Protein AF-A0A6I3UV68-F1 (afdb_monomer_lite)

Organism: Streptococcus pneumoniae (NCBI:txid1313)

InterPro domains:
  IPR011505 Peptidase M26, C-terminal domain [PF07580] (11-107)

pLDDT: mean 82.12, std 12.84, range [36.75, 94.75]

Structure (mmCIF, N/CA/C/O backbone):
data_AF-A0A6I3UV68-F1
#
_entry.id   AF-A0A6I3UV68-F1
#
loop_
_atom_site.group_PDB
_atom_site.id
_atom_site.type_symbol
_atom_site.label_atom_id
_atom_site.label_alt_id
_atom_site.label_comp_id
_atom_site.label_asym_id
_atom_site.label_entity_id
_atom_site.label_seq_id
_atom_site.pdbx_PDB_ins_code
_atom_site.Cartn_x
_atom_site.Cartn_y
_atom_site.Cartn_z
_atom_site.occupancy
_atom_site.B_iso_or_equiv
_atom_site.auth_seq_id
_atom_site.auth_comp_id
_atom_site.auth_asym_id
_atom_site.auth_atom_id
_atom_site.pdbx_PDB_model_num
ATOM 1 N N . LYS A 1 1 ? 15.404 27.185 -5.243 1.00 36.75 1 LYS A N 1
ATOM 2 C CA . LYS A 1 1 ? 13.961 26.874 -5.391 1.00 36.75 1 LYS A CA 1
ATOM 3 C C . LYS A 1 1 ? 13.882 25.463 -5.943 1.00 36.75 1 LYS A C 1
ATOM 5 O O . LYS A 1 1 ? 14.378 25.264 -7.040 1.00 36.75 1 LYS A O 1
ATOM 10 N N . ILE A 1 2 ? 13.387 24.499 -5.168 1.00 41.28 2 ILE A N 1
ATOM 11 C CA . ILE A 1 2 ? 13.161 23.142 -5.677 1.00 41.28 2 ILE A CA 1
ATOM 12 C C . ILE A 1 2 ? 12.002 23.260 -6.668 1.00 41.28 2 ILE A C 1
ATOM 14 O O . ILE A 1 2 ? 10.923 23.726 -6.302 1.00 41.28 2 ILE A O 1
ATOM 18 N N . GLN A 1 3 ? 12.285 22.987 -7.937 1.00 40.69 3 GLN A N 1
ATOM 19 C CA . GLN A 1 3 ? 11.298 22.971 -9.004 1.00 40.69 3 GLN A CA 1
ATOM 20 C C . GLN A 1 3 ? 10.530 21.658 -8.846 1.00 40.69 3 GLN A C 1
ATOM 22 O O . GLN A 1 3 ? 11.081 20.588 -9.082 1.00 40.69 3 GLN A O 1
ATOM 27 N N . TYR A 1 4 ? 9.305 21.736 -8.327 1.00 53.19 4 TYR A N 1
ATOM 28 C CA . TYR A 1 4 ? 8.392 20.598 -8.331 1.00 53.19 4 TYR A CA 1
ATOM 29 C C . TYR A 1 4 ? 8.133 20.248 -9.798 1.00 53.19 4 TYR A C 1
ATOM 31 O O . TYR A 1 4 ? 7.815 21.149 -10.572 1.00 53.19 4 TYR A O 1
ATOM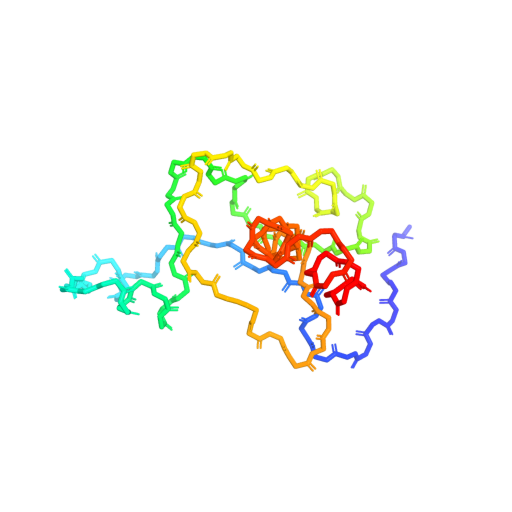 39 N N . ASN A 1 5 ? 8.327 18.987 -10.196 1.00 50.09 5 ASN A N 1
ATOM 40 C CA . ASN A 1 5 ? 7.897 18.552 -11.523 1.00 50.09 5 ASN A CA 1
ATOM 41 C C . ASN A 1 5 ? 6.405 18.887 -11.662 1.00 50.09 5 ASN A C 1
ATOM 43 O O . ASN A 1 5 ? 5.636 18.632 -10.733 1.00 50.09 5 ASN A O 1
ATOM 47 N N . ASP A 1 6 ? 6.017 19.465 -12.800 1.00 51.75 6 ASP A N 1
ATOM 48 C CA . ASP A 1 6 ? 4.634 19.806 -13.158 1.00 51.75 6 ASP A CA 1
ATOM 49 C C . ASP A 1 6 ? 3.816 18.525 -13.416 1.00 51.75 6 ASP A C 1
ATOM 51 O O . ASP A 1 6 ? 3.316 18.266 -14.511 1.00 51.75 6 ASP A O 1
ATOM 55 N N . LEU A 1 7 ? 3.717 17.668 -12.400 1.00 53.81 7 LEU A N 1
ATOM 56 C CA . LEU A 1 7 ? 2.916 16.457 -12.402 1.00 53.81 7 LEU A CA 1
ATOM 57 C C . LEU A 1 7 ? 1.445 16.877 -12.308 1.00 53.81 7 LEU A C 1
ATOM 59 O O . LEU A 1 7 ? 0.871 17.025 -11.233 1.00 53.81 7 LEU A O 1
ATOM 63 N N . LEU A 1 8 ? 0.860 17.125 -13.479 1.00 51.97 8 LEU A N 1
ATOM 64 C CA . LEU A 1 8 ? -0.526 17.559 -13.688 1.00 51.97 8 LEU A CA 1
ATOM 65 C C . LEU A 1 8 ? -1.557 16.425 -13.506 1.00 51.97 8 LEU A C 1
ATOM 67 O O . LEU A 1 8 ? -2.759 16.663 -13.617 1.00 51.97 8 LEU A O 1
ATOM 71 N N . GLY A 1 9 ? -1.107 15.190 -13.261 1.00 56.94 9 GLY A N 1
ATOM 72 C CA . GLY A 1 9 ? -1.972 14.024 -13.068 1.00 56.94 9 GLY A CA 1
ATOM 73 C C . GLY A 1 9 ? -2.513 13.916 -11.633 1.00 56.94 9 GLY A C 1
ATOM 74 O O . GLY A 1 9 ? -1.821 14.294 -10.686 1.00 56.94 9 GLY A O 1
ATOM 75 N N . PRO A 1 10 ? -3.732 13.383 -11.430 1.00 55.59 10 PRO A N 1
ATOM 76 C CA . PRO A 1 10 ? -4.294 13.210 -10.094 1.00 55.59 10 PRO A CA 1
ATOM 77 C C . PRO A 1 10 ? -3.416 12.295 -9.217 1.00 55.59 10 PRO A C 1
ATOM 79 O O . PRO A 1 10 ? -3.080 11.180 -9.607 1.00 55.59 10 PRO A O 1
ATOM 82 N N . ASN A 1 11 ? -3.083 12.785 -8.016 1.00 61.50 11 ASN A N 1
ATOM 83 C CA . ASN A 1 11 ? -2.568 12.047 -6.851 1.00 61.50 11 ASN A CA 1
ATOM 84 C C . ASN A 1 11 ? -1.396 11.075 -7.099 1.00 61.50 11 ASN A C 1
ATOM 86 O O . ASN A 1 11 ? -1.515 9.885 -6.833 1.00 61.50 11 ASN A O 1
ATOM 90 N N . GLN A 1 12 ? -0.233 11.571 -7.524 1.00 75.62 12 GLN A N 1
ATOM 91 C CA . GLN A 1 12 ? 0.985 10.751 -7.673 1.00 75.62 12 GLN A CA 1
ATOM 92 C C . GLN A 1 12 ? 1.813 10.594 -6.380 1.00 75.62 12 GLN A C 1
ATOM 94 O O . GLN A 1 12 ? 3.032 10.467 -6.421 1.00 75.62 12 GLN A O 1
ATOM 99 N N . TRP A 1 13 ? 1.182 10.669 -5.207 1.00 83.25 13 TRP A N 1
ATOM 100 C CA . TRP A 1 13 ? 1.882 10.685 -3.919 1.00 83.25 13 TRP A CA 1
ATOM 101 C C . TRP A 1 13 ? 1.041 10.080 -2.799 1.00 83.25 13 TRP A C 1
ATOM 103 O O . TRP A 1 13 ? -0.183 10.213 -2.802 1.00 83.25 13 TRP A O 1
ATOM 113 N N . ASP A 1 14 ? 1.698 9.466 -1.809 1.00 86.62 14 ASP A N 1
ATOM 114 C CA . ASP A 1 14 ? 1.012 8.926 -0.632 1.00 86.62 14 ASP A CA 1
ATOM 115 C C . ASP A 1 14 ? 0.961 9.965 0.486 1.00 86.62 14 ASP A C 1
ATOM 117 O O . ASP A 1 14 ? 1.937 10.674 0.746 1.00 86.62 14 ASP A O 1
ATOM 121 N N . SER A 1 15 ? -0.173 10.031 1.182 1.00 88.31 15 SER A N 1
ATOM 122 C CA . SER A 1 15 ? -0.349 10.863 2.371 1.00 88.31 15 SER A CA 1
ATOM 123 C C . SER A 1 15 ? -0.551 9.982 3.592 1.00 88.31 15 SER A C 1
ATOM 125 O O . SER A 1 15 ? -1.636 9.436 3.780 1.00 88.31 15 SER A O 1
ATOM 127 N N . ILE A 1 16 ? 0.452 9.898 4.461 1.00 89.44 16 ILE A N 1
ATOM 128 C CA . ILE A 1 16 ? 0.315 9.207 5.745 1.00 89.44 16 ILE A CA 1
ATOM 129 C C . ILE A 1 16 ? 0.057 10.242 6.829 1.00 89.44 16 ILE A C 1
ATOM 131 O O . ILE A 1 16 ? 0.730 11.272 6.917 1.00 89.44 16 ILE A O 1
ATOM 135 N N . ARG A 1 17 ? -0.952 9.973 7.646 1.00 92.06 17 ARG A N 1
ATOM 136 C CA . ARG A 1 17 ? -1.397 10.838 8.733 1.00 92.06 17 ARG A CA 1
ATOM 137 C C . ARG A 1 17 ? -1.909 9.989 9.883 1.00 92.06 17 ARG A C 1
ATOM 139 O O . ARG A 1 17 ? -2.279 8.833 9.690 1.00 92.06 17 ARG A O 1
ATOM 146 N N . ASP A 1 18 ? -2.011 10.608 11.050 1.00 91.88 18 ASP A N 1
ATOM 147 C CA . ASP A 1 18 ? -2.753 10.014 12.150 1.00 91.88 18 ASP A CA 1
ATOM 148 C C . ASP A 1 18 ? -4.239 9.864 11.790 1.00 91.88 18 ASP A C 1
ATOM 150 O O . ASP A 1 18 ? -4.790 10.575 10.933 1.00 91.88 18 ASP A O 1
ATOM 154 N N . LEU A 1 19 ? -4.883 8.924 12.478 1.00 90.88 19 LEU A N 1
ATOM 155 C CA . LEU A 1 19 ? -6.325 8.741 12.419 1.00 90.88 19 LEU A CA 1
ATOM 156 C C . LEU A 1 19 ? -7.034 10.007 12.910 1.00 90.88 19 LEU A C 1
ATOM 158 O O . LEU A 1 19 ? -6.605 10.634 13.886 1.00 90.88 19 LEU A O 1
ATOM 162 N N . LYS A 1 20 ? -8.135 10.357 12.251 1.00 91.31 20 LYS A N 1
ATOM 163 C CA . LYS A 1 20 ? -9.079 11.368 12.736 1.00 91.31 20 LYS A CA 1
ATOM 164 C C . LYS A 1 20 ? -9.860 10.821 13.926 1.00 91.31 20 LYS A C 1
ATOM 166 O O . LYS A 1 20 ? -9.868 9.616 14.173 1.00 91.31 20 LYS A O 1
ATOM 171 N N . ASP A 1 21 ? -10.522 11.696 14.667 1.00 91.75 21 ASP A N 1
ATOM 17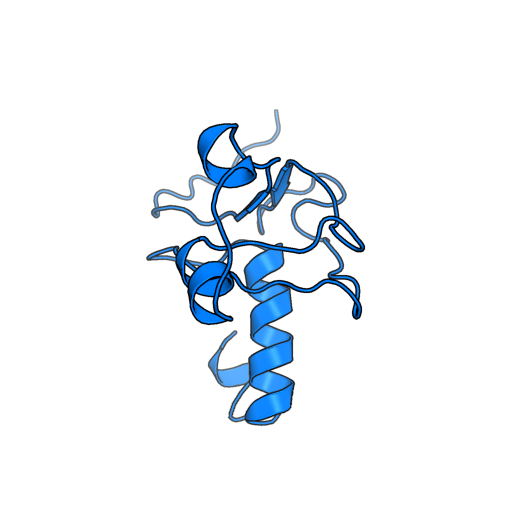2 C CA . ASP A 1 21 ? -11.225 11.290 15.884 1.00 91.75 21 ASP A CA 1
ATOM 173 C C . ASP A 1 21 ? -12.390 10.334 15.594 1.00 91.75 21 ASP A C 1
ATOM 175 O O . ASP A 1 21 ? -12.623 9.415 16.376 1.00 91.75 21 ASP A O 1
ATOM 179 N N . GLU A 1 22 ? -13.031 10.455 14.428 1.00 89.88 22 GLU A N 1
ATOM 180 C CA . GLU A 1 22 ? -14.075 9.528 13.980 1.00 89.88 22 GLU A CA 1
ATOM 181 C C . GLU A 1 22 ? -13.503 8.143 13.631 1.00 89.88 22 GLU A C 1
ATOM 183 O O . GLU A 1 22 ? -14.097 7.118 13.955 1.00 89.88 22 GLU A O 1
ATOM 188 N N . GLU A 1 23 ? -12.319 8.104 13.011 1.00 89.50 23 GLU A N 1
ATOM 189 C CA . GLU A 1 23 ? -11.627 6.863 12.631 1.00 89.50 23 GLU A CA 1
ATOM 190 C C . GLU A 1 23 ? -11.087 6.118 13.867 1.00 89.50 23 GLU A C 1
ATOM 192 O O . GLU A 1 23 ? -11.030 4.892 13.877 1.00 89.50 23 GLU A O 1
ATOM 197 N N . LYS A 1 24 ? -10.720 6.840 14.938 1.00 88.56 24 LYS A N 1
ATOM 198 C CA . LYS A 1 24 ? -10.214 6.249 16.194 1.00 88.56 24 LYS A CA 1
ATOM 199 C C . LYS A 1 24 ? -11.272 5.478 16.977 1.00 88.56 24 LYS A C 1
ATOM 201 O O . LYS A 1 24 ? -10.921 4.554 17.706 1.00 88.56 24 LYS A O 1
ATOM 206 N N . VAL A 1 25 ? -12.534 5.891 16.883 1.00 90.56 25 VAL A N 1
ATOM 207 C CA . VAL A 1 25 ? -13.654 5.261 17.604 1.00 90.56 25 VAL A CA 1
ATOM 208 C C . VAL A 1 25 ? -14.372 4.204 16.763 1.00 90.56 25 VAL A C 1
ATOM 210 O O . VAL A 1 25 ? -15.310 3.567 17.242 1.00 90.56 25 VAL A O 1
ATOM 213 N N . MET A 1 26 ? -13.936 4.000 15.516 1.00 89.56 26 MET A N 1
ATOM 214 C CA . MET A 1 26 ? -14.480 2.977 14.635 1.00 89.56 26 MET A CA 1
ATOM 215 C C . MET A 1 26 ? -14.226 1.582 15.215 1.00 89.56 26 MET A C 1
ATOM 217 O O . MET A 1 26 ? -13.105 1.227 15.581 1.00 89.56 26 MET A O 1
ATOM 221 N N . THR A 1 27 ? -15.275 0.763 15.271 1.00 91.12 27 THR A N 1
ATOM 222 C CA . THR A 1 27 ? -15.126 -0.654 15.613 1.00 91.12 27 THR A CA 1
ATOM 223 C C . THR A 1 27 ? -14.660 -1.416 14.380 1.00 91.12 27 THR A C 1
ATOM 225 O O . THR A 1 27 ? -15.349 -1.431 13.364 1.00 91.12 27 THR A O 1
ATOM 228 N N . LEU A 1 28 ? -13.496 -2.053 14.484 1.00 90.56 28 LEU A N 1
ATOM 229 C CA . LEU A 1 28 ? -12.931 -2.912 13.448 1.00 90.56 28 LEU A CA 1
ATOM 230 C C . LEU A 1 28 ? -13.370 -4.353 13.705 1.00 90.56 28 LEU A C 1
ATOM 232 O O . LEU A 1 28 ? -13.002 -4.946 14.718 1.00 90.56 28 LEU A O 1
ATOM 236 N N . SER A 1 29 ? -14.176 -4.899 12.803 1.00 93.44 29 SER A N 1
ATOM 237 C CA . SER A 1 29 ? -14.781 -6.230 12.922 1.00 93.44 29 SER A CA 1
ATOM 238 C C . SER A 1 29 ? -14.197 -7.243 11.938 1.00 93.44 29 SER A C 1
ATOM 240 O O . SER A 1 29 ? -14.283 -8.451 12.164 1.00 93.44 29 SER A O 1
ATOM 242 N N . SER A 1 30 ? -13.582 -6.761 10.856 1.00 93.56 30 SER A N 1
ATOM 243 C CA . SER A 1 30 ? -13.022 -7.588 9.791 1.00 93.56 30 SER A CA 1
ATOM 244 C C . SER A 1 30 ? -11.743 -6.989 9.194 1.00 93.56 30 SER A C 1
ATOM 246 O O . SER A 1 30 ? -11.420 -5.820 9.398 1.00 93.56 30 SER A O 1
ATOM 248 N N . VAL A 1 31 ? -11.012 -7.795 8.416 1.00 89.94 31 VAL A N 1
ATOM 249 C CA . VAL A 1 31 ? -9.858 -7.309 7.638 1.00 89.94 31 VAL A CA 1
ATOM 250 C C . VAL A 1 31 ? -10.297 -6.325 6.551 1.00 89.94 31 VAL A C 1
ATOM 252 O O . VAL A 1 31 ? -9.557 -5.391 6.259 1.00 89.94 31 VAL A O 1
ATOM 255 N N . ASN A 1 32 ? -11.500 -6.487 5.992 1.00 91.81 32 ASN A N 1
ATOM 256 C CA . ASN A 1 32 ? -12.020 -5.577 4.970 1.00 91.81 32 ASN A CA 1
ATOM 257 C C . ASN A 1 32 ? -12.147 -4.152 5.519 1.00 91.81 32 ASN A C 1
ATOM 259 O O . ASN A 1 32 ? -11.755 -3.215 4.837 1.00 91.81 32 ASN A O 1
ATOM 263 N N . ASP A 1 33 ? -12.534 -3.995 6.790 1.00 92.38 33 ASP A N 1
ATOM 264 C CA . ASP A 1 33 ? -12.622 -2.678 7.434 1.00 92.38 33 ASP A CA 1
ATOM 265 C C . ASP A 1 33 ? -11.262 -1.951 7.430 1.00 92.38 33 ASP A C 1
ATOM 267 O O . ASP A 1 33 ? -11.203 -0.731 7.288 1.00 92.38 33 ASP A O 1
ATOM 271 N N . LEU A 1 34 ? -10.151 -2.691 7.543 1.00 91.69 34 LEU A N 1
ATOM 272 C CA . LEU A 1 34 ? -8.797 -2.130 7.464 1.00 91.69 34 LEU A CA 1
ATOM 273 C C . LEU A 1 34 ? -8.429 -1.710 6.036 1.00 91.69 34 LEU A C 1
ATOM 275 O O . LEU A 1 34 ? -7.757 -0.695 5.849 1.00 91.69 34 LEU A O 1
ATOM 279 N N . VAL A 1 35 ? -8.834 -2.510 5.047 1.00 90.94 35 VAL A N 1
ATOM 280 C CA . VAL A 1 35 ? -8.545 -2.283 3.625 1.00 90.94 35 VAL A CA 1
ATOM 281 C C . VAL A 1 35 ? -9.350 -1.093 3.107 1.00 90.94 35 VAL A C 1
ATOM 283 O O . VAL A 1 35 ? -8.767 -0.156 2.564 1.00 90.94 35 VAL A O 1
ATOM 286 N N . ASP A 1 36 ? -10.659 -1.083 3.351 1.00 90.62 36 ASP A N 1
ATOM 287 C CA . ASP A 1 36 ? -11.589 -0.064 2.855 1.00 90.62 36 ASP A CA 1
ATOM 288 C C . ASP A 1 36 ? -11.265 1.329 3.414 1.00 90.62 36 ASP A C 1
ATOM 290 O O . ASP A 1 36 ? -11.389 2.338 2.718 1.00 90.62 36 ASP A O 1
ATOM 294 N N . ASN A 1 37 ? -10.768 1.391 4.654 1.00 90.00 37 ASN A N 1
ATOM 295 C CA . ASN A 1 37 ? -10.347 2.640 5.292 1.00 90.00 37 ASN A CA 1
ATOM 296 C C . ASN A 1 37 ? -8.857 2.965 5.093 1.00 90.00 37 ASN A C 1
ATOM 298 O O . ASN A 1 37 ? -8.361 3.958 5.625 1.00 90.00 37 ASN A O 1
ATOM 302 N N . ASN A 1 38 ? -8.135 2.164 4.302 1.00 90.38 38 ASN A N 1
ATOM 303 C CA . ASN A 1 38 ? -6.712 2.330 4.005 1.00 90.38 38 ASN A CA 1
ATOM 304 C C . ASN A 1 38 ? -5.821 2.459 5.249 1.00 90.38 38 ASN A C 1
ATOM 306 O O . ASN A 1 38 ? -4.897 3.276 5.299 1.00 90.38 38 ASN A O 1
ATOM 310 N N . PHE A 1 39 ? -6.090 1.649 6.269 1.00 91.56 39 PHE A N 1
ATOM 311 C CA . PHE A 1 39 ? -5.330 1.702 7.508 1.00 91.56 39 PHE A CA 1
ATOM 312 C C . PHE A 1 39 ? -3.959 1.03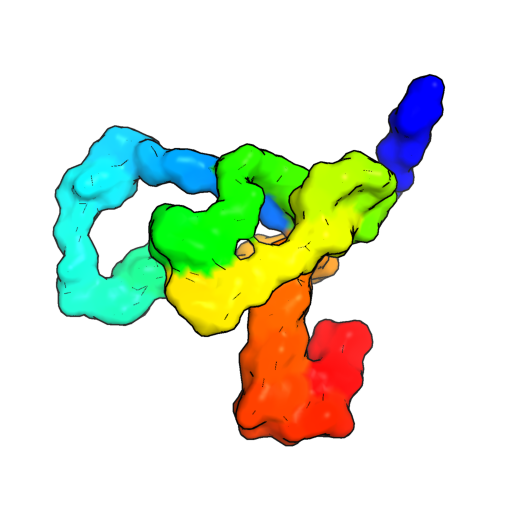6 7.382 1.00 91.56 39 PHE A C 1
ATOM 314 O O . PHE A 1 39 ? -3.721 0.114 6.594 1.00 91.56 39 PHE A O 1
ATOM 321 N N . MET A 1 40 ? -3.035 1.523 8.206 1.00 90.62 40 MET A N 1
ATOM 322 C CA . MET A 1 40 ? -1.720 0.931 8.399 1.00 90.62 40 MET A CA 1
ATOM 323 C C . MET A 1 40 ? -1.378 0.879 9.885 1.00 90.62 40 MET A C 1
ATOM 325 O O . MET A 1 40 ? -1.819 1.721 10.672 1.00 90.62 40 MET A O 1
ATOM 329 N N . THR A 1 41 ? -0.560 -0.089 10.286 1.00 89.56 41 THR A N 1
ATOM 330 C CA . THR A 1 41 ? -0.066 -0.151 11.662 1.00 89.56 41 THR A CA 1
ATOM 331 C C . THR A 1 41 ? 0.853 1.028 11.953 1.00 89.56 41 THR A C 1
ATOM 333 O O . THR A 1 41 ? 1.757 1.331 11.179 1.00 89.56 41 THR A O 1
ATOM 336 N N . LYS A 1 42 ? 0.696 1.649 13.127 1.00 87.12 42 LYS A N 1
ATOM 337 C CA . LYS A 1 42 ? 1.642 2.671 13.605 1.00 87.12 42 LYS A CA 1
ATOM 338 C C . LYS A 1 42 ? 3.044 2.089 13.826 1.00 87.12 42 LYS A C 1
ATOM 340 O O . LYS A 1 42 ? 4.044 2.763 13.605 1.00 87.12 42 LYS A O 1
ATOM 345 N N . HIS A 1 43 ? 3.115 0.827 14.245 1.00 85.38 43 HIS A N 1
ATOM 346 C CA . HIS A 1 43 ? 4.372 0.100 14.376 1.00 85.38 43 HIS A CA 1
ATOM 347 C C . HIS A 1 43 ? 4.985 -0.165 12.993 1.00 85.38 43 HIS A C 1
ATOM 349 O O . HIS A 1 43 ? 4.310 -0.692 12.109 1.00 85.38 43 HIS A O 1
ATOM 355 N N . GLY A 1 44 ? 6.254 0.207 12.807 1.00 79.50 44 GLY A N 1
ATOM 356 C CA . GLY A 1 44 ? 6.959 0.063 11.528 1.00 79.50 44 GLY A CA 1
ATOM 357 C C . GLY A 1 44 ? 6.574 1.087 10.451 1.00 79.50 44 GLY A C 1
ATOM 358 O O . GLY A 1 44 ? 7.129 1.024 9.356 1.00 79.50 44 GLY A O 1
ATOM 359 N N . ASN A 1 45 ? 5.668 2.029 10.748 1.00 83.62 45 ASN A N 1
ATOM 360 C CA . ASN A 1 45 ? 5.315 3.128 9.848 1.00 83.62 45 ASN A CA 1
ATOM 361 C C . ASN A 1 45 ? 6.532 4.059 9.644 1.00 83.62 45 ASN A C 1
ATOM 363 O O . ASN A 1 45 ? 7.120 4.486 10.641 1.00 83.62 45 ASN A O 1
ATOM 367 N N . PRO A 1 46 ? 6.904 4.417 8.399 1.00 83.88 46 PRO A N 1
ATOM 368 C CA . PRO A 1 46 ? 7.968 5.390 8.131 1.00 83.88 46 PRO A CA 1
ATOM 369 C C . PRO A 1 46 ? 7.664 6.818 8.606 1.00 83.88 46 PRO A C 1
ATOM 371 O O . PRO A 1 46 ? 8.550 7.670 8.547 1.00 83.88 46 PRO A O 1
ATOM 374 N N . GLY A 1 47 ? 6.446 7.082 9.081 1.00 87.00 47 GLY A N 1
ATOM 375 C CA . GLY A 1 47 ? 6.050 8.338 9.707 1.00 87.00 47 GLY A CA 1
ATOM 376 C C . GLY A 1 47 ? 4.878 9.010 8.998 1.00 87.00 47 GLY A C 1
ATOM 377 O O . GLY A 1 47 ? 4.408 8.570 7.954 1.00 87.00 47 GLY A O 1
ATOM 378 N N . ASN A 1 48 ? 4.382 10.092 9.593 1.00 89.06 48 ASN A N 1
ATOM 379 C CA . ASN A 1 48 ? 3.372 10.927 8.952 1.00 89.06 48 ASN A CA 1
ATOM 380 C C . ASN A 1 48 ? 4.061 11.883 7.978 1.00 89.06 48 ASN A C 1
ATOM 382 O O . ASN A 1 48 ? 5.069 12.503 8.318 1.00 89.06 48 ASN A O 1
ATOM 386 N N . GLY A 1 49 ? 3.509 12.028 6.777 1.00 87.81 49 GLY A N 1
ATOM 387 C CA . GLY A 1 49 ? 4.131 12.830 5.736 1.00 87.81 49 GLY A CA 1
ATOM 388 C C . GLY A 1 49 ? 3.547 12.595 4.353 1.00 87.81 49 GLY A C 1
ATOM 389 O O . GLY A 1 49 ? 2.584 11.847 4.168 1.00 87.81 49 GLY A O 1
ATOM 390 N N . ARG A 1 50 ? 4.150 13.277 3.378 1.00 86.38 50 ARG A N 1
ATOM 391 C CA . ARG A 1 50 ? 3.872 13.086 1.956 1.00 86.38 50 ARG A CA 1
ATOM 392 C C . ARG A 1 50 ? 5.037 12.341 1.330 1.00 86.38 50 ARG A C 1
ATOM 394 O O . ARG A 1 50 ? 6.161 12.827 1.394 1.00 86.38 50 ARG A O 1
ATOM 401 N N . TYR A 1 51 ? 4.744 11.207 0.716 1.00 87.12 51 TYR A N 1
ATOM 402 C CA . TYR A 1 51 ? 5.724 10.323 0.102 1.00 87.12 51 TYR A CA 1
ATOM 403 C C . TYR A 1 51 ? 5.585 10.426 -1.412 1.00 87.12 51 TYR A C 1
ATOM 405 O O . TYR A 1 51 ? 4.640 9.902 -2.010 1.00 87.12 51 TYR A O 1
ATOM 413 N N . ARG A 1 52 ? 6.494 11.198 -2.012 1.00 83.62 52 ARG A N 1
ATOM 414 C CA . ARG A 1 52 ? 6.469 11.560 -3.429 1.00 83.62 52 ARG A CA 1
ATOM 415 C C . ARG A 1 52 ? 7.592 10.840 -4.175 1.00 83.62 52 ARG A C 1
ATOM 417 O O . ARG A 1 52 ? 8.736 10.928 -3.727 1.00 83.62 52 ARG A O 1
ATOM 424 N N . PRO A 1 53 ? 7.313 10.158 -5.296 1.00 76.06 53 PRO A N 1
ATOM 425 C CA . PRO A 1 53 ? 8.344 9.508 -6.105 1.00 76.06 53 PRO A CA 1
ATOM 426 C C . PRO A 1 53 ? 9.407 10.474 -6.649 1.00 76.06 53 PRO A C 1
ATOM 428 O O . PRO A 1 53 ? 10.561 10.090 -6.813 1.00 76.06 53 PRO A O 1
ATOM 431 N N . GLU A 1 54 ? 9.028 11.721 -6.926 1.00 74.00 54 GLU A N 1
ATOM 432 C CA . GLU A 1 54 ? 9.866 12.727 -7.589 1.00 74.00 54 GLU A CA 1
ATOM 433 C C . GLU A 1 54 ? 10.701 13.591 -6.637 1.00 74.00 54 GLU A C 1
ATOM 435 O O . GLU A 1 54 ? 11.511 14.408 -7.074 1.00 74.00 54 GLU A O 1
ATOM 440 N N . ASP A 1 55 ? 10.474 13.468 -5.333 1.00 72.19 55 ASP A N 1
ATOM 441 C CA . ASP A 1 55 ? 11.043 14.380 -4.355 1.00 72.19 55 ASP A CA 1
ATOM 442 C C . ASP A 1 55 ? 12.420 13.910 -3.874 1.00 72.19 55 ASP A C 1
ATOM 444 O O . ASP A 1 55 ? 12.602 12.787 -3.398 1.00 72.19 55 ASP A O 1
ATOM 448 N N . PHE A 1 56 ? 13.396 14.814 -3.954 1.00 70.31 56 PHE A N 1
ATOM 449 C CA . PHE A 1 56 ? 14.758 14.603 -3.460 1.00 70.31 56 PHE A CA 1
ATOM 450 C C . PHE A 1 56 ? 14.864 14.713 -1.933 1.00 70.31 56 PHE A C 1
ATOM 452 O O . PHE A 1 56 ? 15.936 14.484 -1.369 1.00 70.31 56 PHE A O 1
ATOM 459 N N . THR A 1 57 ? 13.774 15.072 -1.252 1.00 69.00 57 THR A N 1
ATOM 460 C CA . THR A 1 57 ? 13.724 15.123 0.208 1.00 69.00 57 THR A CA 1
ATOM 461 C C . THR A 1 57 ? 13.954 13.726 0.801 1.00 69.00 57 THR A C 1
ATOM 463 O O . THR A 1 57 ? 13.305 12.756 0.382 1.00 69.00 57 THR A O 1
ATOM 466 N N . PRO A 1 58 ? 14.855 13.592 1.797 1.00 65.19 58 PRO A N 1
ATOM 467 C CA . PRO A 1 58 ? 15.071 12.330 2.490 1.00 65.19 58 PRO A CA 1
ATOM 468 C C . PRO A 1 58 ? 13.752 11.746 2.999 1.00 65.19 58 PRO A C 1
ATOM 470 O O . PRO A 1 58 ? 12.926 12.460 3.563 1.00 65.19 58 PRO A O 1
ATOM 473 N N . ASN A 1 59 ? 13.573 10.439 2.810 1.00 68.00 59 ASN A N 1
ATOM 474 C CA . ASN A 1 59 ? 12.375 9.687 3.196 1.00 68.00 59 ASN A CA 1
ATOM 475 C C . ASN A 1 59 ? 11.080 10.051 2.443 1.00 68.00 59 ASN A C 1
ATOM 477 O O . ASN A 1 59 ? 10.020 9.607 2.866 1.00 68.00 59 ASN A O 1
ATOM 481 N N . SER A 1 60 ? 11.152 10.784 1.325 1.00 76.94 60 SER A N 1
ATOM 482 C CA . SER A 1 60 ? 10.016 10.987 0.412 1.00 76.94 60 SER A CA 1
ATOM 483 C C . SER A 1 60 ? 10.041 9.947 -0.718 1.00 76.94 60 SER A C 1
ATOM 485 O O . SER A 1 60 ? 9.291 8.974 -0.661 1.00 76.94 60 SER A O 1
ATOM 487 N N . ALA A 1 61 ? 10.979 10.033 -1.670 1.00 76.50 61 ALA A N 1
ATOM 488 C CA . ALA A 1 61 ? 11.131 9.031 -2.738 1.00 76.50 61 ALA A CA 1
ATOM 489 C C . ALA A 1 61 ? 11.817 7.732 -2.263 1.00 76.50 61 ALA A C 1
ATOM 491 O O . ALA A 1 61 ? 11.447 6.616 -2.638 1.00 76.50 61 ALA A O 1
ATOM 492 N N . TYR A 1 62 ? 12.807 7.860 -1.378 1.00 73.62 62 TYR A N 1
ATOM 493 C CA . TYR A 1 62 ? 13.622 6.748 -0.876 1.00 73.62 62 TYR A CA 1
ATOM 494 C C . TYR A 1 62 ? 13.115 6.205 0.465 1.00 73.62 62 TYR A C 1
ATOM 496 O O . TYR A 1 62 ? 13.887 5.994 1.394 1.00 73.62 62 TYR A O 1
ATOM 504 N N . VAL A 1 63 ? 11.806 5.972 0.579 1.00 81.44 63 VAL A N 1
ATOM 505 C CA . VAL A 1 63 ? 11.213 5.375 1.784 1.00 81.44 63 VAL A CA 1
ATOM 506 C C . VAL A 1 63 ? 11.401 3.858 1.791 1.00 81.44 63 VAL A C 1
ATOM 508 O O . VAL A 1 63 ? 11.162 3.203 0.779 1.00 81.44 63 VAL A O 1
ATOM 511 N N . ASN A 1 64 ? 11.839 3.284 2.908 1.00 80.44 64 ASN A N 1
ATOM 512 C CA . ASN A 1 64 ? 11.843 1.834 3.095 1.00 80.44 64 ASN A CA 1
ATOM 513 C C . ASN A 1 64 ? 10.604 1.430 3.888 1.00 80.44 64 ASN A C 1
ATOM 515 O O . ASN A 1 64 ? 10.327 1.991 4.948 1.00 80.44 64 ASN A O 1
ATOM 519 N N . VAL A 1 65 ? 9.873 0.445 3.374 1.00 83.25 65 VAL A N 1
ATOM 520 C CA . VAL A 1 65 ? 8.749 -0.156 4.089 1.00 83.25 65 VAL A CA 1
ATOM 521 C C . VAL A 1 65 ? 9.316 -1.214 5.025 1.00 83.25 65 VAL A C 1
ATOM 523 O O . VAL A 1 65 ? 10.013 -2.129 4.588 1.00 83.25 65 VAL A O 1
ATOM 526 N N . ASN A 1 66 ? 9.062 -1.071 6.326 1.00 86.00 66 ASN A N 1
ATOM 527 C CA . ASN A 1 66 ? 9.468 -2.080 7.296 1.00 86.00 66 ASN A CA 1
ATOM 528 C C . ASN A 1 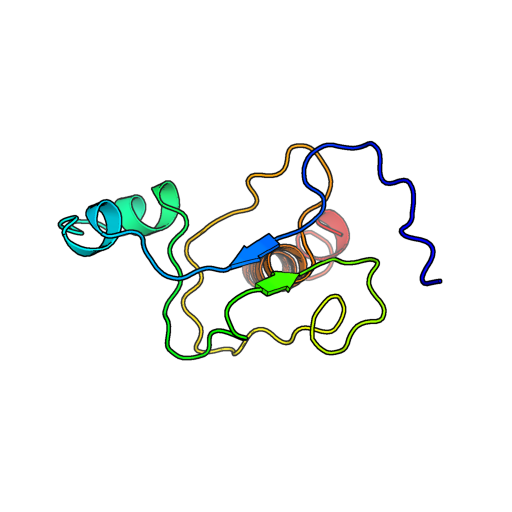66 ? 8.712 -3.387 7.013 1.00 86.00 66 ASN A C 1
ATOM 530 O O . ASN A 1 66 ? 7.499 -3.368 6.829 1.00 86.00 66 ASN A O 1
ATOM 534 N N . MET A 1 67 ? 9.412 -4.523 7.028 1.00 81.25 67 MET A N 1
ATOM 535 C CA . MET A 1 67 ? 8.817 -5.837 6.760 1.00 81.25 67 MET A CA 1
ATOM 536 C C . MET A 1 67 ? 7.692 -6.209 7.742 1.00 81.25 67 MET A C 1
ATOM 538 O O . MET A 1 67 ? 6.804 -6.981 7.396 1.00 81.25 67 MET A O 1
ATOM 542 N N . MET A 1 68 ? 7.706 -5.634 8.948 1.00 83.44 68 MET A N 1
ATOM 543 C CA . MET A 1 68 ? 6.679 -5.832 9.975 1.00 83.44 68 MET A CA 1
ATOM 544 C C . MET A 1 68 ? 5.555 -4.785 9.927 1.00 83.44 68 MET A C 1
ATOM 546 O O . MET A 1 68 ? 4.670 -4.810 10.783 1.00 83.44 68 MET A O 1
ATOM 550 N N . ALA A 1 69 ? 5.588 -3.837 8.983 1.00 86.44 69 ALA A N 1
ATOM 551 C CA . ALA A 1 69 ? 4.521 -2.856 8.825 1.00 86.44 69 ALA A CA 1
ATOM 552 C C . ALA A 1 69 ? 3.292 -3.512 8.178 1.00 86.44 69 ALA A C 1
ATOM 554 O O . ALA A 1 69 ? 3.333 -3.975 7.037 1.00 86.44 69 ALA A O 1
ATOM 555 N N . GLY A 1 70 ? 2.170 -3.521 8.896 1.00 87.19 70 GLY A N 1
ATOM 556 C CA . GLY A 1 70 ? 0.887 -3.952 8.356 1.00 87.19 70 GLY A CA 1
ATOM 557 C C . GLY A 1 70 ? 0.252 -2.824 7.555 1.00 87.19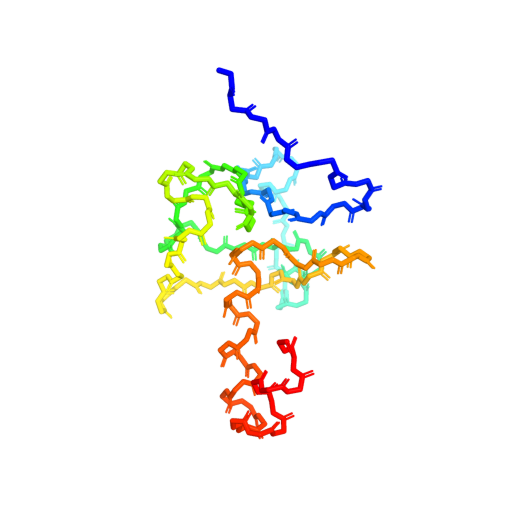 70 GLY A C 1
ATOM 558 O O . GLY A 1 70 ? -0.438 -1.990 8.131 1.00 87.19 70 GLY A O 1
ATOM 559 N N . ILE A 1 71 ? 0.496 -2.784 6.244 1.00 89.19 71 ILE A N 1
ATOM 560 C CA . ILE A 1 71 ? -0.164 -1.855 5.314 1.00 89.19 71 ILE A CA 1
ATOM 561 C C . ILE A 1 71 ? -1.326 -2.593 4.639 1.00 89.19 71 ILE A C 1
ATOM 563 O O . ILE A 1 71 ? -1.112 -3.533 3.857 1.00 89.19 71 ILE A O 1
ATOM 567 N N . TYR A 1 72 ? -2.551 -2.185 4.976 1.00 88.88 72 TYR A N 1
ATOM 568 C CA . TYR A 1 72 ? -3.793 -2.785 4.473 1.00 88.88 72 TYR A CA 1
ATOM 569 C C . TYR A 1 72 ? -4.415 -1.970 3.339 1.00 88.88 72 TYR A C 1
ATOM 571 O O . TYR A 1 72 ? -5.100 -2.541 2.497 1.00 88.88 72 TYR A O 1
ATOM 579 N N . GLY A 1 73 ? -4.127 -0.668 3.283 1.00 79.50 73 GLY A N 1
ATOM 580 C CA . GLY A 1 73 ? -4.548 0.193 2.182 1.00 79.50 73 GLY A CA 1
ATOM 581 C C . GLY A 1 73 ? -3.892 -0.152 0.846 1.00 79.50 73 GLY A C 1
ATOM 582 O O . GLY A 1 73 ? -2.736 -0.582 0.791 1.00 79.50 73 GLY A O 1
ATOM 583 N N . GLY A 1 74 ? -4.657 0.044 -0.227 1.00 72.94 74 GLY A N 1
ATOM 584 C CA . GLY A 1 74 ? -4.215 -0.118 -1.612 1.00 72.94 74 GLY A CA 1
ATOM 585 C C . GLY A 1 74 ? -3.862 1.215 -2.275 1.00 72.94 74 GLY A C 1
ATOM 586 O O . GLY A 1 74 ? -3.943 2.280 -1.664 1.00 72.94 74 GLY A O 1
ATOM 587 N N . ASN A 1 75 ? -3.486 1.168 -3.556 1.00 73.25 75 ASN A N 1
ATOM 588 C CA . ASN A 1 75 ? -3.349 2.391 -4.345 1.00 73.25 75 ASN A CA 1
ATOM 589 C C . ASN A 1 75 ? -4.745 2.961 -4.650 1.00 73.25 75 ASN A C 1
ATOM 591 O O . ASN A 1 75 ? -5.542 2.312 -5.323 1.00 73.25 75 ASN A O 1
ATOM 595 N N . THR A 1 76 ? -5.026 4.171 -4.171 1.00 73.69 76 THR A N 1
ATOM 596 C CA . THR A 1 76 ? -6.268 4.908 -4.464 1.00 73.69 76 THR A CA 1
ATOM 597 C C . THR A 1 76 ? -6.091 5.947 -5.577 1.00 73.69 76 THR A C 1
ATOM 599 O O . THR A 1 76 ? -7.044 6.636 -5.943 1.00 73.69 76 THR A O 1
ATOM 602 N N . SER A 1 77 ? -4.880 6.073 -6.129 1.00 73.81 77 SER A N 1
ATOM 603 C CA . SER A 1 77 ? -4.586 6.963 -7.248 1.00 73.81 77 SER A CA 1
ATOM 604 C C . SER A 1 77 ? -5.149 6.429 -8.562 1.00 73.81 77 SER A C 1
ATOM 606 O O . SER A 1 77 ? -5.063 5.238 -8.853 1.00 73.81 77 SER A O 1
ATOM 608 N N . GLN A 1 78 ? -5.673 7.338 -9.388 1.00 73.56 78 GLN A N 1
ATOM 609 C CA . GLN A 1 78 ? -6.027 7.049 -10.783 1.00 73.56 78 GLN A CA 1
ATOM 610 C C . GLN A 1 78 ? -4.823 7.143 -11.734 1.00 73.56 78 GLN A C 1
ATOM 612 O O . GLN A 1 78 ? -4.934 6.769 -12.898 1.00 73.56 78 GLN A O 1
ATOM 617 N N . GLY A 1 79 ? -3.699 7.682 -11.254 1.00 76.38 79 GLY A N 1
ATOM 618 C CA . GLY A 1 79 ? -2.440 7.775 -11.980 1.00 76.38 79 GLY A CA 1
ATOM 619 C C . GLY A 1 79 ? -1.393 6.833 -11.390 1.00 76.38 79 GLY A C 1
ATOM 620 O O . GLY A 1 79 ? -1.646 5.654 -11.156 1.00 76.38 79 GLY A O 1
ATOM 621 N N . ALA A 1 80 ? -0.198 7.365 -11.145 1.00 77.62 80 ALA A N 1
ATOM 622 C CA . ALA A 1 80 ? 0.880 6.603 -10.529 1.00 77.62 80 ALA A CA 1
ATOM 623 C C . ALA A 1 80 ? 0.675 6.484 -9.004 1.00 77.62 80 ALA A C 1
ATOM 625 O O . ALA A 1 80 ? 0.226 7.450 -8.381 1.00 77.62 80 ALA A O 1
ATOM 626 N N . PRO A 1 81 ? 1.022 5.339 -8.388 1.00 82.94 81 PRO A N 1
ATOM 627 C CA . PRO A 1 81 ? 1.107 5.231 -6.933 1.00 82.94 81 PRO A CA 1
ATOM 628 C C . PRO A 1 81 ? 2.192 6.161 -6.370 1.00 82.94 81 PRO A C 1
ATOM 630 O O . PRO A 1 81 ? 3.176 6.472 -7.046 1.00 82.94 81 PRO A O 1
ATOM 633 N N . GLY A 1 82 ? 2.039 6.568 -5.109 1.00 85.56 82 GLY A N 1
ATOM 634 C CA . GLY A 1 82 ? 3.116 7.231 -4.377 1.00 85.56 82 GLY A CA 1
ATOM 635 C C . GLY A 1 82 ? 4.267 6.273 -4.057 1.00 85.56 82 GLY A C 1
ATOM 636 O O . GLY A 1 82 ? 4.185 5.064 -4.273 1.00 85.56 82 GLY A O 1
ATOM 637 N N . SER A 1 83 ? 5.379 6.799 -3.546 1.00 85.81 83 SER A N 1
ATOM 638 C CA . SER A 1 83 ? 6.608 6.012 -3.358 1.00 85.81 83 SER A CA 1
ATOM 639 C C . SER A 1 83 ? 6.482 4.894 -2.312 1.00 85.81 83 SER A C 1
ATOM 641 O O . SER A 1 83 ? 7.179 3.880 -2.421 1.00 85.81 83 SER A O 1
ATOM 643 N N . LEU A 1 84 ? 5.606 5.043 -1.315 1.00 88.38 84 LEU A N 1
ATOM 644 C CA . LEU A 1 84 ? 5.390 4.042 -0.272 1.00 88.38 84 LEU A CA 1
ATOM 645 C C . LEU A 1 84 ? 4.486 2.917 -0.770 1.00 88.38 84 LEU A C 1
ATOM 647 O O . LEU A 1 84 ? 4.860 1.743 -0.684 1.00 88.38 84 LEU A O 1
ATOM 651 N N . SER A 1 85 ? 3.319 3.272 -1.309 1.00 87.38 85 SER A N 1
ATOM 652 C CA . SER A 1 85 ? 2.369 2.300 -1.853 1.00 87.38 85 SER A CA 1
ATOM 653 C C . SER A 1 85 ? 2.963 1.565 -3.052 1.00 87.38 85 SER A C 1
ATOM 655 O O . SER A 1 85 ? 2.797 0.351 -3.157 1.00 87.38 85 SER A O 1
ATOM 657 N N . PHE A 1 86 ? 3.741 2.253 -3.897 1.00 87.94 86 PHE A N 1
ATOM 658 C CA . PHE A 1 86 ? 4.479 1.641 -5.000 1.00 87.94 86 PHE A CA 1
ATOM 659 C C . PHE A 1 86 ? 5.381 0.507 -4.516 1.00 87.94 86 PHE A C 1
ATOM 661 O O . PHE A 1 86 ? 5.210 -0.629 -4.954 1.00 87.94 86 PHE A O 1
ATOM 668 N N . LYS A 1 87 ? 6.312 0.786 -3.591 1.00 87.50 87 LYS A N 1
ATOM 669 C CA . LYS A 1 87 ? 7.261 -0.230 -3.110 1.00 87.50 87 LYS A CA 1
ATOM 670 C C . LYS A 1 87 ? 6.540 -1.389 -2.443 1.00 87.50 87 LYS A C 1
ATOM 672 O O . LYS A 1 87 ? 6.835 -2.545 -2.735 1.00 87.50 87 LYS A O 1
ATOM 677 N N . HIS A 1 88 ? 5.584 -1.080 -1.572 1.00 89.50 88 HIS A N 1
ATOM 678 C CA . HIS A 1 88 ? 4.805 -2.091 -0.866 1.00 89.50 88 HIS A CA 1
ATOM 679 C C . HIS A 1 88 ? 4.074 -3.039 -1.828 1.00 89.50 88 HIS A C 1
ATOM 681 O O . HIS A 1 88 ? 4.187 -4.261 -1.716 1.00 89.50 88 HIS A O 1
ATOM 687 N N . ASN A 1 89 ? 3.377 -2.481 -2.818 1.00 88.56 89 ASN A N 1
ATOM 688 C CA . ASN A 1 89 ? 2.631 -3.261 -3.800 1.00 88.56 89 ASN A CA 1
ATOM 689 C C . ASN A 1 89 ? 3.556 -4.020 -4.751 1.00 88.56 89 ASN A C 1
ATOM 691 O O . ASN A 1 89 ? 3.283 -5.180 -5.037 1.00 88.56 89 ASN A O 1
ATOM 695 N N . ALA A 1 90 ? 4.671 -3.425 -5.181 1.00 89.62 90 ALA A N 1
ATOM 696 C CA . ALA A 1 90 ? 5.640 -4.095 -6.043 1.00 89.62 90 ALA A CA 1
ATOM 697 C C . ALA A 1 90 ? 6.189 -5.370 -5.382 1.00 89.62 90 ALA A C 1
ATOM 699 O O . ALA A 1 90 ? 6.232 -6.426 -6.015 1.00 89.62 90 ALA A O 1
ATOM 700 N N . PHE A 1 91 ? 6.523 -5.316 -4.086 1.00 89.56 91 PHE A N 1
ATOM 701 C CA . PHE A 1 91 ? 6.957 -6.503 -3.342 1.00 89.56 91 PHE A CA 1
ATOM 702 C C . PHE A 1 91 ? 5.834 -7.526 -3.136 1.00 89.56 91 PHE A C 1
ATOM 704 O O . PHE A 1 91 ? 6.099 -8.727 -3.191 1.00 89.56 91 PHE A O 1
ATOM 711 N N . ARG A 1 92 ? 4.578 -7.094 -2.955 1.00 89.69 92 ARG A N 1
ATOM 712 C CA . ARG A 1 92 ? 3.427 -8.016 -2.901 1.00 89.69 92 ARG A CA 1
ATOM 713 C C . ARG A 1 92 ? 3.178 -8.716 -4.234 1.00 89.69 92 ARG A C 1
ATOM 715 O O . ARG A 1 92 ? 3.009 -9.932 -4.247 1.00 89.69 92 ARG A O 1
ATOM 722 N N . MET A 1 93 ? 3.193 -7.972 -5.338 1.00 91.81 93 MET A N 1
ATOM 723 C CA . MET A 1 93 ? 3.030 -8.524 -6.684 1.00 91.81 93 MET A CA 1
ATOM 724 C C . MET A 1 93 ? 4.159 -9.499 -7.003 1.00 91.81 93 MET A C 1
ATOM 726 O O . MET A 1 93 ? 3.895 -10.590 -7.502 1.00 91.81 93 MET A O 1
ATOM 730 N N . TRP A 1 94 ? 5.397 -9.160 -6.630 1.00 92.81 94 TRP A N 1
ATOM 731 C CA . TRP A 1 94 ? 6.522 -10.078 -6.752 1.00 92.81 94 TRP A CA 1
ATOM 732 C C . TRP A 1 94 ? 6.319 -11.358 -5.931 1.00 92.81 94 TRP A C 1
ATOM 734 O O . TRP A 1 94 ? 6.465 -12.457 -6.461 1.00 92.81 94 TRP A O 1
ATOM 744 N N . GLY A 1 95 ? 5.955 -11.237 -4.653 1.00 91.62 95 GLY A N 1
ATOM 745 C CA . GLY A 1 95 ? 5.759 -12.392 -3.778 1.00 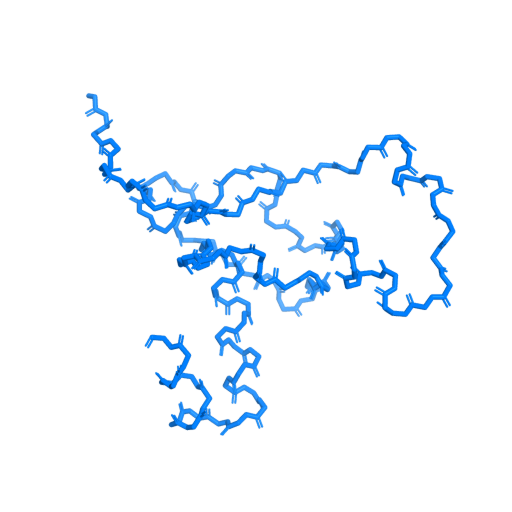91.62 95 GLY A CA 1
ATOM 746 C C . GLY A 1 95 ? 4.623 -13.315 -4.226 1.00 91.62 95 GLY A C 1
ATOM 747 O O . GLY A 1 95 ? 4.717 -14.523 -4.036 1.00 91.62 95 GLY A O 1
ATOM 748 N N . TYR A 1 96 ? 3.569 -12.762 -4.834 1.00 93.38 96 TYR A N 1
ATOM 749 C CA . TYR A 1 96 ? 2.397 -13.532 -5.253 1.00 93.38 96 TYR A CA 1
ATOM 750 C C . TYR A 1 96 ? 2.533 -14.131 -6.661 1.00 93.38 96 TYR A C 1
ATOM 752 O O . TYR A 1 96 ? 2.206 -15.298 -6.862 1.00 93.38 96 TYR A O 1
ATOM 760 N N . TYR A 1 97 ? 3.025 -13.356 -7.634 1.00 94.75 97 TYR A N 1
ATOM 761 C CA . TYR A 1 97 ? 3.065 -13.749 -9.052 1.00 94.75 97 TYR A CA 1
ATOM 762 C C . TYR A 1 97 ? 4.479 -14.039 -9.584 1.00 94.75 97 TYR A C 1
ATOM 764 O O . TYR A 1 97 ? 4.634 -14.482 -10.721 1.00 94.75 97 TYR A O 1
ATOM 772 N N . GLY A 1 98 ? 5.524 -13.812 -8.788 1.00 93.69 98 GLY A N 1
ATOM 773 C CA . GLY A 1 98 ? 6.912 -13.935 -9.228 1.00 93.69 98 GLY A CA 1
ATOM 774 C C . GLY A 1 98 ? 7.437 -12.676 -9.927 1.00 93.69 98 GLY A C 1
ATOM 775 O O . GLY A 1 98 ? 6.768 -11.646 -10.014 1.00 93.69 98 GLY A O 1
ATOM 776 N N . TYR A 1 99 ? 8.702 -12.719 -10.351 1.00 92.00 99 TYR A N 1
ATOM 777 C CA . TYR A 1 99 ? 9.406 -11.532 -10.851 1.00 92.00 99 TYR A CA 1
ATOM 778 C C . TYR A 1 99 ? 8.829 -11.039 -12.186 1.00 92.00 99 TYR A C 1
ATOM 780 O O . TYR A 1 99 ? 8.435 -9.883 -12.294 1.00 92.00 99 TYR A O 1
ATOM 788 N N . GLU A 1 100 ? 8.709 -11.921 -13.178 1.00 94.44 100 GLU A N 1
ATOM 789 C CA . GLU A 1 100 ? 8.255 -11.549 -14.526 1.00 94.44 100 GLU A CA 1
ATOM 790 C C . GLU A 1 100 ? 6.761 -11.188 -14.556 1.00 94.44 100 GLU A C 1
ATOM 792 O O . GLU A 1 100 ? 6.378 -10.099 -14.983 1.00 94.44 100 GLU A O 1
ATOM 797 N N . ASN A 1 101 ? 5.911 -12.070 -14.023 1.00 93.06 101 ASN A N 1
ATOM 798 C CA . ASN A 1 101 ? 4.454 -11.905 -14.086 1.00 93.06 101 ASN A CA 1
ATOM 799 C C . ASN A 1 101 ? 3.889 -10.973 -13.001 1.00 93.06 101 ASN A C 1
ATOM 801 O O . ASN A 1 101 ? 2.728 -10.583 -13.073 1.00 93.06 101 ASN A O 1
ATOM 805 N N . GLY A 1 102 ? 4.681 -10.645 -11.979 1.00 93.19 102 GLY A N 1
ATOM 806 C CA . GLY A 1 102 ? 4.264 -9.804 -10.861 1.00 93.19 102 GLY A CA 1
ATOM 807 C C . GLY A 1 102 ? 4.977 -8.469 -10.846 1.00 93.19 102 GLY A C 1
ATOM 808 O O . GLY A 1 102 ? 4.364 -7.436 -11.093 1.00 93.19 102 GLY A O 1
ATOM 809 N N . PHE A 1 103 ? 6.275 -8.498 -10.537 1.00 91.50 103 PHE A N 1
ATOM 810 C CA . PHE A 1 103 ? 7.071 -7.283 -10.373 1.00 91.50 103 PHE A CA 1
ATOM 811 C C . PHE A 1 103 ? 7.154 -6.482 -11.673 1.00 91.50 103 PHE A C 1
ATOM 813 O O . PHE A 1 103 ? 6.704 -5.346 -11.698 1.00 91.50 103 PHE A O 1
ATOM 820 N N . ILE A 1 104 ? 7.670 -7.070 -12.759 1.00 91.88 104 ILE A N 1
ATOM 821 C CA . ILE A 1 104 ? 7.844 -6.345 -14.031 1.00 91.88 104 ILE A CA 1
ATOM 822 C C . ILE A 1 104 ? 6.497 -5.863 -14.572 1.00 91.88 104 ILE A C 1
ATOM 824 O O . ILE A 1 104 ? 6.399 -4.754 -15.071 1.00 91.88 104 ILE A O 1
ATOM 828 N N . SER A 1 105 ? 5.448 -6.676 -14.448 1.00 88.38 105 SER A N 1
ATOM 829 C CA . SER A 1 105 ? 4.117 -6.315 -14.951 1.00 88.38 105 SER A CA 1
ATOM 830 C C . SER A 1 105 ? 3.458 -5.159 -14.182 1.00 88.38 105 SER A C 1
ATOM 832 O O . SER A 1 105 ? 2.526 -4.544 -14.692 1.00 88.38 105 SER A O 1
ATOM 834 N N . TYR A 1 106 ? 3.903 -4.881 -12.953 1.00 86.62 106 TYR A N 1
ATOM 835 C CA . TYR A 1 106 ? 3.376 -3.809 -12.107 1.00 86.62 106 TYR A CA 1
ATOM 836 C C . TYR A 1 106 ? 4.156 -2.489 -12.232 1.00 86.62 106 TYR A C 1
ATOM 838 O O . TYR A 1 106 ? 3.604 -1.434 -11.912 1.00 86.62 106 TYR A O 1
ATOM 846 N N . VAL A 1 107 ? 5.431 -2.550 -12.632 1.00 83.25 107 VAL A N 1
ATOM 847 C CA . VAL A 1 107 ? 6.386 -1.428 -12.579 1.00 83.25 107 VAL A CA 1
ATOM 848 C C . VAL A 1 107 ? 6.513 -0.720 -13.922 1.00 83.25 107 VAL A C 1
ATOM 850 O O . VAL A 1 107 ? 6.559 -1.412 -14.960 1.00 83.25 107 VAL A O 1
#

Secondary structure (DSSP, 8-state):
--------STT-SEEE-PPPHHHHT----SHHHHHHTT-B-STT---SEEE-TT--STTTTTPPPPTT--B------SSPPPHHHHHHHHHHHHHHH-IIIIIIHH-

Radius of gyration: 14.82 Å; chains: 1; bounding box: 30×41×33 Å

Foldseek 3Di:
DPDDPPPVFPDQKDFADDDDPVRVPDDDDDLVNCAVVQDKDPVQDLDGDIAACPDPPPCRNPPDRDPPIGGNYAAPGPDHHGNVNLVVQLVVQCVPVNCVRGNVVSD

Sequence (107 aa):
KIQYNDLLGPNQWDSIRDLKDEEKVMTLSSVNDLVDNNFMTKHGNPGNGRYRPEDFTPNSAYVNVNMMAGIYGGNTSQGAPGSLSFKHNAFRMWGYYGYENGFISYV